Protein AF-A0A9P6APV8-F1 (afdb_monomer_lite)

Radius of gyration: 18.33 Å; chains: 1; bounding box: 39×18×58 Å

pLDDT: mean 93.45, std 8.75, range [45.03, 98.0]

Sequence (168 aa):
MDSIAGNMDVIAGDMDVIAGDIDVIVGDMDSIAGDMDVIVGDTHSVAGDMDSIAGDMDVIVGDMHSVAGDMDILVGDMHSVAGDMDILVGDMHSVAGDMDILVGDMHSVAGDMDILVGDMHSVAGDMDILVGDMHSVAGDMDILVGDMPDIAGDMDILVGAMHSICMS

Foldseek 3Di:
DAEEEEEEAEDAEEGAYYYEEYAEYAYEYAEYEYAYAEYHEEYAEYEYEYAEYHYEYAYYAYEYEEYEYAYEYEEYEYEEYEYAYEEYEYEYEEYEYAYEEYEEEYEEYEYEYEDYDYEYEEYEYEYEDDDYHYEEYCYEYEEDQEEYAYYNYYYNYDNYDYNDDPDD

Secondary structure (DSSP, 8-state):
--EEES-EEEEES-EEEEES-EEEEES-EEEEES-EEEEES-EEEEES-EEEEES-EEEEES-EEEEES-EEEEES-EEEEES-EEEEES-EEEEES-EEEEES-EEEEES-EEEEES-EEEEES-EEEEES-EEEEES-EEEEES-BSEESS-EEEEES-B------

Structure (mmCIF, N/CA/C/O backbone):
data_AF-A0A9P6APV8-F1
#
_entry.id   AF-A0A9P6APV8-F1
#
loop_
_atom_site.group_PDB
_atom_site.id
_atom_site.type_symbol
_atom_site.label_atom_id
_atom_site.label_alt_id
_atom_site.label_comp_id
_atom_site.label_asym_id
_atom_site.label_entity_id
_atom_site.label_seq_id
_atom_site.pdbx_PDB_ins_code
_atom_site.Cartn_x
_atom_site.Cartn_y
_atom_site.Cartn_z
_atom_site.occupancy
_atom_site.B_iso_or_equiv
_atom_site.auth_seq_id
_atom_site.auth_comp_id
_atom_site.auth_asym_id
_atom_site.auth_atom_id
_atom_site.pdbx_PDB_model_num
ATOM 1 N N . MET A 1 1 ? 6.924 9.565 -25.383 1.00 63.59 1 MET A N 1
ATOM 2 C CA . MET A 1 1 ? 6.675 8.135 -25.638 1.00 63.59 1 MET A CA 1
ATOM 3 C C . MET A 1 1 ? 7.986 7.438 -25.819 1.00 63.59 1 MET A C 1
ATOM 5 O O . MET A 1 1 ? 8.293 6.874 -26.868 1.00 63.59 1 MET A O 1
ATOM 9 N N . ASP A 1 2 ? 8.738 7.515 -24.731 1.00 87.00 2 ASP A N 1
ATOM 10 C CA . ASP A 1 2 ? 9.782 6.566 -24.443 1.00 87.00 2 ASP A CA 1
ATOM 11 C C . ASP A 1 2 ? 9.048 5.358 -23.860 1.00 87.00 2 ASP A C 1
ATOM 13 O O . ASP A 1 2 ? 8.359 5.450 -22.847 1.00 87.00 2 ASP A O 1
ATOM 17 N N . SER A 1 3 ? 9.072 4.256 -24.606 1.00 93.12 3 SER A N 1
ATOM 18 C CA . SER A 1 3 ? 8.401 3.015 -24.230 1.00 93.12 3 SER A CA 1
ATOM 19 C C . SER A 1 3 ? 9.349 1.858 -24.454 1.00 93.12 3 SER A C 1
ATOM 21 O O . SER A 1 3 ? 10.025 1.804 -25.489 1.00 93.12 3 SER A O 1
ATOM 23 N N . ILE A 1 4 ? 9.390 0.944 -23.500 1.00 91.50 4 ILE A N 1
ATOM 24 C CA . ILE A 1 4 ? 10.286 -0.202 -23.503 1.00 91.50 4 ILE A CA 1
ATOM 25 C C . ILE A 1 4 ? 9.462 -1.474 -23.302 1.00 91.50 4 ILE A C 1
ATOM 27 O O . ILE A 1 4 ? 8.478 -1.483 -22.568 1.00 91.50 4 ILE A O 1
ATOM 31 N N . ALA A 1 5 ? 9.869 -2.552 -23.976 1.00 91.88 5 ALA A N 1
ATOM 32 C CA . ALA A 1 5 ? 9.264 -3.863 -23.800 1.00 91.88 5 ALA A CA 1
ATOM 33 C C . ALA A 1 5 ? 10.311 -4.985 -23.782 1.00 91.88 5 ALA A C 1
ATOM 35 O O . ALA A 1 5 ? 11.256 -4.965 -24.578 1.00 91.88 5 ALA A O 1
ATOM 36 N N . GLY A 1 6 ? 10.084 -5.991 -22.938 1.00 91.19 6 GLY A N 1
ATOM 37 C CA . GLY A 1 6 ? 10.944 -7.157 -22.733 1.00 91.19 6 GLY A CA 1
ATOM 38 C C . GLY A 1 6 ? 11.621 -7.154 -21.365 1.00 91.19 6 GLY A C 1
ATOM 39 O O . GLY A 1 6 ? 11.450 -6.220 -20.593 1.00 91.19 6 GLY A O 1
ATOM 40 N N . ASN A 1 7 ? 12.397 -8.201 -21.087 1.00 92.88 7 ASN A N 1
ATOM 41 C CA . ASN A 1 7 ? 13.058 -8.364 -19.796 1.00 92.88 7 ASN A CA 1
ATOM 42 C C . ASN A 1 7 ? 14.408 -7.639 -19.797 1.00 92.88 7 ASN A C 1
ATOM 44 O O . ASN A 1 7 ? 15.190 -7.801 -20.745 1.00 92.88 7 ASN A O 1
ATOM 48 N N . MET A 1 8 ? 14.689 -6.861 -18.756 1.00 93.75 8 MET A N 1
ATOM 49 C CA . MET A 1 8 ? 15.934 -6.101 -18.610 1.00 93.75 8 MET A CA 1
ATOM 50 C C . MET A 1 8 ? 16.393 -6.083 -17.162 1.00 93.75 8 MET A C 1
ATOM 52 O O . MET A 1 8 ? 15.582 -6.002 -16.258 1.00 93.75 8 MET A O 1
ATOM 56 N N . ASP A 1 9 ? 17.703 -6.041 -16.955 1.00 95.38 9 ASP A N 1
ATOM 57 C CA . ASP A 1 9 ? 18.239 -5.936 -15.599 1.00 95.38 9 ASP A CA 1
ATOM 58 C C . ASP A 1 9 ? 18.009 -4.526 -15.016 1.00 95.38 9 ASP A C 1
ATOM 60 O O . ASP A 1 9 ? 17.668 -4.371 -13.852 1.00 95.38 9 ASP A O 1
ATOM 64 N N . VAL A 1 10 ? 18.238 -3.463 -15.804 1.00 96.25 10 VAL A N 1
ATOM 65 C CA . VAL A 1 10 ? 18.207 -2.080 -15.291 1.00 96.25 10 VAL A CA 1
ATOM 66 C C . VAL A 1 10 ? 17.639 -1.098 -16.311 1.00 96.25 10 VAL A C 1
ATOM 68 O O . VAL A 1 10 ? 18.115 -1.033 -17.450 1.00 96.25 10 VAL A O 1
ATOM 71 N N . ILE A 1 11 ? 16.710 -0.257 -15.860 1.00 94.12 11 ILE A N 1
ATOM 72 C CA . ILE A 1 11 ? 16.249 0.954 -16.546 1.00 94.12 11 ILE A CA 1
ATOM 73 C C . ILE A 1 11 ? 16.588 2.168 -15.676 1.00 94.12 11 ILE A C 1
ATOM 75 O O . ILE A 1 11 ? 16.394 2.154 -14.464 1.00 94.12 11 ILE A O 1
ATOM 79 N N . ALA A 1 12 ? 17.133 3.216 -16.297 1.00 94.75 12 ALA A N 1
ATOM 80 C CA . ALA A 1 12 ? 17.467 4.462 -15.616 1.00 94.75 12 ALA A CA 1
ATOM 81 C C . ALA A 1 12 ? 17.029 5.674 -16.447 1.00 94.75 12 ALA A C 1
ATOM 83 O O . ALA A 1 12 ? 17.422 5.795 -17.613 1.00 94.75 12 ALA A O 1
ATOM 84 N N . GLY A 1 13 ? 16.301 6.584 -15.807 1.00 94.00 13 GLY A N 1
ATOM 85 C CA . GLY A 1 13 ? 15.672 7.759 -16.400 1.00 94.00 13 GLY A CA 1
ATOM 86 C C . GLY A 1 13 ? 14.160 7.600 -16.551 1.00 94.00 13 GLY A C 1
ATOM 87 O O . GLY A 1 13 ? 13.637 6.492 -16.471 1.00 94.00 13 GLY A O 1
ATOM 88 N N . ASP A 1 14 ? 13.499 8.728 -16.787 1.00 94.56 14 ASP A N 1
ATOM 89 C CA . ASP A 1 14 ? 12.040 8.808 -16.843 1.00 94.56 14 ASP A CA 1
ATOM 90 C C . ASP A 1 14 ? 11.500 8.129 -18.109 1.00 94.56 14 ASP A C 1
ATOM 92 O O . ASP A 1 14 ? 12.049 8.311 -19.206 1.00 94.56 14 ASP A O 1
ATOM 96 N N . MET A 1 15 ? 10.421 7.358 -17.976 1.00 94.25 15 MET A N 1
ATOM 97 C CA . MET A 1 15 ? 9.791 6.653 -19.094 1.00 94.25 15 MET A CA 1
ATOM 98 C C . MET A 1 15 ? 8.266 6.709 -18.992 1.00 94.25 15 MET A C 1
ATOM 100 O O . MET A 1 15 ? 7.692 6.611 -17.917 1.00 94.25 15 MET A O 1
ATOM 104 N N . ASP A 1 16 ? 7.580 6.760 -20.135 1.00 95.81 16 ASP A N 1
ATOM 105 C 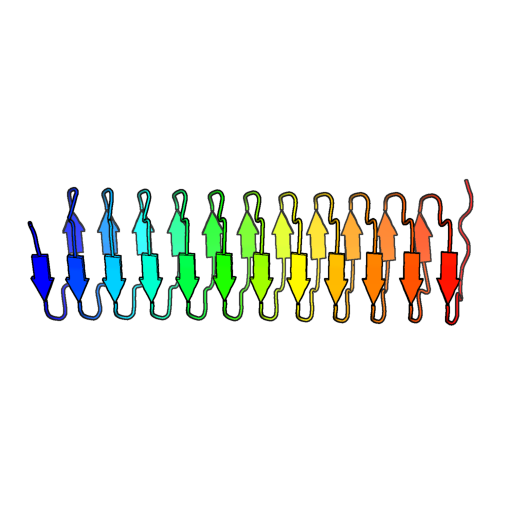CA . ASP A 1 16 ? 6.114 6.725 -20.121 1.00 95.81 16 ASP A CA 1
ATOM 106 C C . ASP A 1 16 ? 5.637 5.287 -19.819 1.00 95.81 16 ASP A C 1
ATOM 108 O O . ASP A 1 16 ? 4.805 5.055 -18.950 1.00 95.81 16 ASP A O 1
ATOM 112 N N . VAL A 1 17 ? 6.148 4.281 -20.547 1.00 96.31 17 VAL A N 1
ATOM 113 C CA . VAL A 1 17 ? 5.627 2.901 -20.464 1.00 96.31 17 VAL A CA 1
ATOM 114 C C . VAL A 1 17 ? 6.737 1.853 -20.444 1.00 96.31 17 VAL A C 1
ATOM 116 O O . VAL A 1 17 ? 7.571 1.806 -21.353 1.00 96.31 17 VAL A O 1
ATOM 119 N N . ILE A 1 18 ? 6.678 0.936 -19.481 1.00 95.38 18 ILE A N 1
ATOM 120 C CA . ILE A 1 18 ? 7.505 -0.276 -19.415 1.00 95.38 18 ILE A CA 1
ATOM 121 C C . ILE A 1 18 ? 6.603 -1.513 -19.413 1.00 95.38 18 ILE A C 1
ATOM 123 O O . ILE A 1 18 ? 5.607 -1.570 -18.698 1.00 95.38 18 ILE A O 1
ATOM 127 N N . ALA A 1 19 ? 6.955 -2.516 -20.220 1.00 96.25 19 ALA A N 1
ATOM 128 C CA . ALA A 1 19 ? 6.263 -3.802 -20.242 1.00 96.25 19 ALA A CA 1
ATOM 129 C C . ALA A 1 19 ? 7.244 -4.988 -20.258 1.00 96.25 19 ALA A C 1
ATOM 131 O O . ALA A 1 19 ? 7.956 -5.189 -21.243 1.00 96.25 19 ALA A O 1
ATOM 132 N N . GLY A 1 20 ? 7.232 -5.823 -19.227 1.00 95.44 20 GLY A N 1
ATOM 133 C CA . GLY A 1 20 ? 8.127 -6.968 -19.051 1.00 95.44 20 GLY A CA 1
ATOM 134 C C . GLY A 1 20 ? 8.799 -6.957 -17.683 1.00 95.44 20 GLY A C 1
ATOM 135 O O . GLY A 1 20 ? 8.650 -5.994 -16.939 1.00 95.44 20 GLY A O 1
ATOM 136 N N . ASP A 1 21 ? 9.529 -8.028 -17.381 1.00 95.94 21 ASP A N 1
ATOM 137 C CA . ASP A 1 21 ? 10.122 -8.220 -16.053 1.00 95.94 21 ASP A CA 1
ATOM 138 C C . ASP A 1 21 ? 11.439 -7.438 -15.940 1.00 95.94 21 ASP A C 1
ATOM 140 O O . ASP A 1 21 ? 12.327 -7.608 -16.790 1.00 95.94 21 ASP A O 1
ATOM 144 N N . ILE A 1 22 ? 11.567 -6.581 -14.923 1.00 96.56 22 ILE A N 1
ATOM 145 C CA . ILE A 1 22 ? 12.710 -5.672 -14.752 1.00 96.56 22 ILE A CA 1
ATOM 146 C C . ILE A 1 22 ? 13.284 -5.761 -13.343 1.00 96.56 22 ILE A C 1
ATOM 148 O O . ILE A 1 22 ? 12.601 -5.390 -12.401 1.00 96.56 22 ILE A O 1
ATOM 152 N N . ASP A 1 23 ? 14.560 -6.118 -13.177 1.00 96.94 23 ASP A N 1
ATOM 153 C CA . ASP A 1 23 ? 15.121 -6.198 -11.819 1.00 96.94 23 ASP A CA 1
ATOM 154 C C . ASP A 1 23 ? 15.131 -4.808 -11.143 1.00 96.94 23 ASP A C 1
ATOM 156 O O . ASP A 1 23 ? 14.702 -4.664 -10.003 1.00 96.94 23 ASP A O 1
ATOM 160 N N . VAL A 1 24 ? 15.603 -3.754 -11.828 1.00 97.69 24 VAL A N 1
ATOM 161 C CA . VAL A 1 24 ? 15.721 -2.406 -11.235 1.00 97.69 24 VAL A CA 1
ATOM 162 C C . VAL A 1 24 ? 15.247 -1.292 -12.170 1.00 97.69 24 VAL A C 1
ATOM 164 O O . VAL A 1 24 ? 15.754 -1.135 -13.283 1.00 97.69 24 VAL A O 1
ATOM 167 N N . ILE A 1 25 ? 14.365 -0.429 -11.667 1.00 96.62 25 ILE A N 1
ATOM 168 C CA . ILE A 1 25 ? 13.937 0.816 -12.317 1.00 96.62 25 ILE A CA 1
ATOM 169 C C . ILE A 1 25 ? 14.325 2.004 -11.435 1.00 96.62 25 ILE A C 1
ATOM 171 O O . ILE A 1 25 ? 14.083 2.002 -10.229 1.00 96.62 25 ILE A O 1
ATOM 175 N N . VAL A 1 26 ? 14.947 3.022 -12.037 1.00 97.31 26 VAL A N 1
ATOM 176 C CA . VAL A 1 26 ? 15.268 4.291 -11.369 1.00 97.31 26 VAL A CA 1
ATOM 177 C C . VAL A 1 26 ? 14.833 5.471 -12.235 1.00 97.31 26 VAL A C 1
ATOM 179 O O . VAL A 1 26 ? 15.431 5.695 -13.289 1.00 97.31 26 VAL A O 1
ATOM 182 N N . GLY A 1 27 ? 13.873 6.261 -11.768 1.00 96.12 27 GLY A N 1
ATOM 183 C CA . GLY A 1 27 ? 13.289 7.399 -12.487 1.00 96.12 27 GLY A CA 1
ATOM 184 C C . GLY A 1 27 ? 11.764 7.382 -12.431 1.00 96.12 27 GLY A C 1
ATOM 185 O O . GLY A 1 27 ? 11.182 6.421 -11.930 1.00 96.12 27 GLY A O 1
ATOM 186 N N . ASP A 1 28 ? 11.144 8.434 -12.960 1.00 96.00 28 ASP A N 1
ATOM 187 C CA . ASP A 1 28 ? 9.690 8.595 -12.889 1.00 96.00 28 ASP A CA 1
ATOM 188 C C . ASP A 1 28 ? 8.989 7.866 -14.044 1.00 96.00 28 ASP A C 1
ATOM 190 O O . ASP A 1 28 ? 9.484 7.822 -15.179 1.00 96.00 28 ASP A O 1
ATOM 194 N N . MET A 1 29 ? 7.825 7.288 -13.754 1.00 96.19 29 MET A N 1
ATOM 195 C CA . MET A 1 29 ? 7.127 6.355 -14.636 1.00 96.19 29 MET A CA 1
ATOM 196 C C . MET A 1 29 ? 5.629 6.672 -14.741 1.00 96.19 29 MET A C 1
ATOM 198 O O . MET A 1 29 ? 4.963 6.880 -13.732 1.00 96.19 29 MET A O 1
ATOM 202 N N . ASP A 1 30 ? 5.027 6.617 -15.935 1.00 96.69 30 ASP A N 1
ATOM 203 C CA . ASP A 1 30 ? 3.551 6.673 -16.011 1.00 96.69 30 ASP A CA 1
ATOM 204 C C . ASP A 1 30 ? 2.929 5.276 -15.818 1.00 96.69 30 ASP A C 1
ATOM 206 O O . ASP A 1 30 ? 1.914 5.109 -15.134 1.00 96.69 30 ASP A O 1
ATOM 210 N N . SER A 1 31 ? 3.489 4.242 -16.454 1.00 96.81 31 SER A N 1
ATOM 211 C CA . SER A 1 31 ? 2.917 2.895 -16.400 1.00 96.81 31 SER A CA 1
ATOM 212 C C . SER A 1 31 ? 3.952 1.783 -16.511 1.00 96.81 31 SER A C 1
ATOM 214 O O . SER A 1 31 ? 4.755 1.755 -17.449 1.00 96.81 31 SER A O 1
ATOM 216 N N . ILE A 1 32 ? 3.880 0.818 -15.595 1.00 96.62 32 ILE A N 1
ATOM 217 C CA . ILE A 1 32 ? 4.696 -0.395 -15.613 1.00 96.62 32 ILE A CA 1
ATOM 218 C C . ILE A 1 32 ? 3.798 -1.631 -15.556 1.00 96.62 32 ILE A C 1
ATOM 220 O O . ILE A 1 32 ? 2.855 -1.698 -14.769 1.00 96.62 32 ILE A O 1
ATOM 224 N N . ALA A 1 33 ? 4.092 -2.622 -16.396 1.00 97.31 33 ALA A N 1
ATOM 225 C CA . ALA A 1 33 ? 3.425 -3.919 -16.378 1.00 97.31 33 ALA A CA 1
ATOM 226 C C . ALA A 1 33 ? 4.443 -5.065 -16.476 1.00 97.31 33 ALA A C 1
ATOM 228 O O . ALA A 1 33 ? 5.088 -5.222 -17.514 1.00 97.31 33 ALA A O 1
ATOM 229 N N . GLY A 1 34 ? 4.540 -5.891 -15.440 1.00 96.44 34 GLY A N 1
ATOM 230 C CA . GLY A 1 34 ? 5.531 -6.960 -15.293 1.00 96.44 34 GLY A CA 1
ATOM 231 C C . GLY A 1 34 ? 6.102 -6.988 -13.878 1.00 96.44 34 GLY A C 1
ATOM 232 O O . GLY A 1 34 ? 5.861 -6.062 -13.107 1.00 96.44 34 GLY A O 1
ATOM 233 N N . ASP A 1 35 ? 6.843 -8.042 -13.552 1.00 96.88 35 ASP A N 1
ATOM 234 C CA . ASP A 1 35 ? 7.411 -8.214 -12.210 1.00 96.88 35 ASP A CA 1
ATOM 235 C C . ASP A 1 35 ? 8.708 -7.406 -12.063 1.00 96.88 35 ASP A C 1
ATOM 237 O O . ASP A 1 35 ? 9.480 -7.276 -13.022 1.00 96.88 35 ASP A O 1
ATOM 241 N N . MET A 1 36 ? 8.957 -6.859 -10.872 1.00 97.19 36 MET A N 1
ATOM 242 C CA . MET A 1 36 ? 10.146 -6.054 -10.587 1.00 97.19 36 MET A CA 1
ATOM 243 C C . MET A 1 36 ? 10.772 -6.387 -9.241 1.00 97.19 36 MET A C 1
ATOM 245 O O . MET A 1 36 ? 10.065 -6.596 -8.268 1.00 97.19 36 MET A O 1
ATOM 249 N N . ASP A 1 37 ? 12.097 -6.331 -9.117 1.00 97.50 37 ASP A N 1
ATOM 250 C CA . ASP A 1 37 ? 12.693 -6.435 -7.778 1.00 97.50 37 ASP A CA 1
ATOM 251 C C . ASP A 1 37 ? 12.667 -5.060 -7.083 1.00 97.50 37 ASP A C 1
ATOM 253 O O . ASP A 1 37 ? 12.305 -4.944 -5.914 1.00 97.50 37 ASP A O 1
ATOM 257 N N . VAL A 1 38 ? 13.056 -3.987 -7.784 1.00 97.88 38 VAL A N 1
ATOM 258 C CA . VAL A 1 38 ? 13.218 -2.652 -7.187 1.00 97.88 38 VAL A CA 1
ATOM 259 C C . VAL A 1 38 ? 12.710 -1.535 -8.097 1.00 97.88 38 VAL A C 1
ATOM 261 O O . VAL A 1 38 ? 13.183 -1.379 -9.224 1.00 97.88 38 VAL A O 1
ATOM 264 N N . ILE A 1 39 ? 11.857 -0.666 -7.552 1.00 97.50 39 ILE A N 1
ATOM 265 C CA . ILE A 1 39 ? 11.463 0.613 -8.159 1.00 97.50 39 ILE A CA 1
ATOM 266 C C . ILE A 1 39 ? 11.937 1.761 -7.267 1.00 97.50 39 ILE A C 1
ATOM 268 O O . ILE A 1 39 ? 11.696 1.762 -6.059 1.00 97.50 39 ILE A O 1
ATOM 272 N N . VAL A 1 40 ? 12.613 2.745 -7.862 1.00 97.94 40 VAL A N 1
ATOM 273 C CA . VAL A 1 40 ? 12.979 4.004 -7.202 1.00 97.94 40 VAL A CA 1
ATOM 274 C C . VAL A 1 40 ? 12.545 5.188 -8.060 1.00 97.94 40 VAL A C 1
ATOM 276 O O . VAL A 1 40 ? 13.132 5.419 -9.117 1.00 97.94 40 VAL A O 1
ATOM 279 N N . GLY A 1 41 ? 11.590 5.971 -7.572 1.00 97.00 41 GLY A N 1
ATOM 280 C CA . GLY A 1 41 ? 10.971 7.080 -8.302 1.00 97.00 41 GLY A CA 1
ATOM 281 C C . GLY A 1 41 ? 9.451 7.005 -8.246 1.00 97.00 41 GLY A C 1
ATOM 282 O O . GLY A 1 41 ? 8.898 6.000 -7.796 1.00 97.00 41 GLY A O 1
ATOM 283 N N . ASP A 1 42 ? 8.797 8.068 -8.702 1.00 97.38 42 ASP A N 1
ATOM 284 C CA . ASP A 1 42 ? 7.343 8.174 -8.609 1.00 97.38 42 ASP A CA 1
ATOM 285 C C . ASP A 1 42 ? 6.695 7.458 -9.800 1.00 97.38 42 ASP A C 1
ATOM 287 O O . ASP A 1 42 ? 7.157 7.588 -10.941 1.00 97.38 42 ASP A O 1
ATOM 291 N N . THR A 1 43 ? 5.626 6.691 -9.558 1.00 96.56 43 THR A N 1
ATOM 292 C CA . THR A 1 43 ? 4.921 5.981 -10.637 1.00 96.56 43 THR A CA 1
ATOM 293 C C . THR A 1 43 ? 3.412 6.122 -10.563 1.00 96.56 43 THR A C 1
ATOM 295 O O . THR A 1 43 ? 2.787 5.786 -9.567 1.00 96.56 43 THR A O 1
ATOM 298 N N . HIS A 1 44 ? 2.780 6.500 -11.671 1.00 97.44 44 HIS A N 1
ATOM 299 C CA . HIS A 1 44 ? 1.322 6.629 -11.694 1.00 97.44 44 HIS A CA 1
ATOM 300 C C . HIS A 1 44 ? 0.595 5.269 -11.656 1.00 97.44 44 HIS A C 1
ATOM 302 O O . HIS A 1 44 ? -0.446 5.130 -11.020 1.00 97.44 44 HIS A O 1
ATOM 308 N N . SER A 1 45 ? 1.100 4.243 -12.349 1.00 97.31 45 SER A N 1
ATOM 309 C CA . SER A 1 45 ? 0.456 2.922 -12.348 1.00 97.31 45 SER A CA 1
ATOM 310 C C . SER A 1 45 ? 1.432 1.758 -12.470 1.00 97.31 45 SER A C 1
ATOM 312 O O . SER A 1 45 ? 2.269 1.738 -13.375 1.00 97.31 45 SER A O 1
ATOM 314 N N . VAL A 1 46 ? 1.277 0.744 -11.619 1.00 96.94 46 VAL A N 1
ATOM 315 C CA . VAL A 1 46 ? 2.073 -0.488 -11.673 1.00 96.94 46 VAL A CA 1
ATOM 316 C C . VAL A 1 46 ? 1.198 -1.727 -11.557 1.00 96.94 46 VAL A C 1
ATOM 318 O O . VAL A 1 46 ? 0.282 -1.788 -10.740 1.00 96.94 46 VAL A O 1
ATOM 321 N N . ALA A 1 47 ? 1.484 -2.726 -12.390 1.00 97.81 47 ALA A N 1
ATOM 322 C CA . ALA A 1 47 ? 0.856 -4.037 -12.332 1.00 97.81 47 ALA A CA 1
ATOM 323 C C . ALA A 1 47 ? 1.902 -5.157 -12.430 1.00 97.81 47 ALA A C 1
ATOM 325 O O . ALA A 1 47 ? 2.537 -5.307 -13.475 1.00 97.81 47 ALA A O 1
ATOM 326 N N . GLY A 1 48 ? 2.023 -5.967 -11.382 1.00 96.88 48 GLY A N 1
ATOM 327 C CA . GLY A 1 48 ? 3.015 -7.039 -11.251 1.00 96.88 48 GLY A CA 1
ATOM 328 C C . GLY A 1 48 ? 3.543 -7.135 -9.823 1.00 96.88 48 GLY A C 1
ATOM 329 O O . GLY A 1 48 ? 3.262 -6.256 -9.009 1.00 96.88 48 GLY A O 1
ATOM 330 N N . ASP A 1 49 ? 4.285 -8.197 -9.526 1.00 97.12 49 ASP A N 1
ATOM 331 C CA . ASP A 1 49 ? 4.826 -8.414 -8.182 1.00 97.12 49 ASP A CA 1
ATOM 332 C C . ASP A 1 49 ? 6.124 -7.619 -7.981 1.00 97.12 49 ASP A C 1
ATOM 334 O O . ASP A 1 49 ? 6.911 -7.451 -8.920 1.00 97.12 49 ASP A O 1
ATOM 338 N N . MET A 1 50 ? 6.342 -7.119 -6.760 1.00 97.56 50 MET A N 1
ATOM 339 C CA . MET A 1 50 ? 7.480 -6.263 -6.417 1.00 97.56 50 MET A CA 1
ATOM 340 C C . MET A 1 50 ? 8.170 -6.639 -5.105 1.00 97.56 50 MET A C 1
ATOM 342 O O . MET A 1 50 ? 7.527 -6.813 -4.075 1.00 97.56 50 MET A O 1
ATOM 346 N N . ASP A 1 51 ? 9.501 -6.651 -5.071 1.00 97.19 51 ASP A N 1
ATOM 347 C CA . ASP A 1 51 ? 10.210 -6.810 -3.792 1.00 97.19 51 ASP A CA 1
ATOM 348 C C . ASP A 1 51 ? 10.292 -5.476 -3.021 1.00 97.19 51 ASP A C 1
ATOM 350 O O . ASP A 1 51 ? 9.990 -5.420 -1.827 1.00 97.19 51 ASP A O 1
ATOM 354 N N . SER A 1 52 ? 10.691 -4.377 -3.665 1.00 97.38 52 SER A N 1
ATOM 355 C CA . SER A 1 52 ? 10.892 -3.088 -2.992 1.00 97.38 52 SER A CA 1
ATOM 356 C C . SER A 1 52 ? 10.485 -1.892 -3.845 1.00 97.38 52 SER A C 1
ATOM 358 O O . SER A 1 52 ? 10.931 -1.742 -4.979 1.00 97.38 52 SER A O 1
ATOM 360 N N . ILE A 1 53 ? 9.752 -0.958 -3.243 1.00 97.25 53 ILE A N 1
ATOM 361 C CA . ILE A 1 53 ? 9.366 0.317 -3.860 1.00 97.25 53 ILE A CA 1
ATOM 362 C C . ILE A 1 53 ? 9.823 1.471 -2.967 1.00 97.25 53 ILE A C 1
ATOM 364 O O . ILE A 1 53 ? 9.678 1.411 -1.744 1.00 97.25 53 ILE A O 1
ATOM 368 N N . ALA A 1 54 ? 10.401 2.504 -3.577 1.00 97.75 54 ALA A N 1
ATOM 369 C CA . ALA A 1 54 ? 10.754 3.758 -2.924 1.00 97.75 54 ALA A CA 1
ATOM 370 C C . ALA A 1 54 ? 10.361 4.955 -3.806 1.00 97.75 54 ALA A C 1
ATOM 372 O O . ALA A 1 54 ? 11.066 5.263 -4.770 1.00 97.75 54 ALA A O 1
ATOM 373 N N . GLY A 1 55 ? 9.275 5.636 -3.452 1.00 96.75 55 GLY A N 1
ATOM 374 C CA . GLY A 1 55 ? 8.664 6.716 -4.232 1.00 96.75 55 GLY A CA 1
ATOM 375 C C . GLY A 1 55 ? 7.145 6.715 -4.077 1.00 96.75 55 GLY A C 1
ATOM 376 O O . GLY A 1 55 ? 6.590 5.750 -3.546 1.00 96.75 55 GLY A O 1
ATOM 377 N N . ASP A 1 56 ? 6.502 7.787 -4.530 1.00 97.06 56 ASP A N 1
ATOM 378 C CA . ASP A 1 56 ? 5.051 7.948 -4.414 1.00 97.06 56 ASP A CA 1
ATOM 379 C C . ASP A 1 56 ? 4.339 7.277 -5.598 1.00 97.06 56 ASP A C 1
ATOM 381 O O . ASP A 1 56 ? 4.837 7.285 -6.733 1.00 97.06 56 ASP A O 1
ATOM 385 N N . MET A 1 57 ? 3.183 6.655 -5.342 1.00 96.56 57 MET A N 1
ATOM 386 C CA . MET A 1 57 ? 2.508 5.818 -6.338 1.00 96.56 57 MET A CA 1
ATOM 387 C C . MET A 1 57 ? 0.988 5.976 -6.316 1.00 96.56 57 MET A C 1
ATOM 389 O O . MET A 1 57 ? 0.353 5.688 -5.312 1.00 96.56 57 MET A O 1
ATOM 393 N N . ASP A 1 58 ? 0.357 6.304 -7.443 1.00 97.56 58 ASP A N 1
ATOM 394 C CA . ASP A 1 58 ? -1.107 6.468 -7.432 1.00 97.56 58 ASP A CA 1
ATOM 395 C C . ASP A 1 58 ? -1.817 5.099 -7.380 1.00 97.56 58 ASP A C 1
ATOM 397 O O . ASP A 1 58 ? -2.704 4.874 -6.562 1.00 97.56 58 ASP A O 1
ATOM 401 N N . VAL A 1 59 ? -1.458 4.150 -8.256 1.00 98.00 59 VAL A N 1
ATOM 402 C CA . VAL A 1 59 ? -2.129 2.836 -8.313 1.00 98.00 59 VAL A CA 1
ATOM 403 C C . VAL A 1 59 ? -1.140 1.692 -8.468 1.00 98.00 59 VAL A C 1
ATOM 405 O O . VAL A 1 59 ? -0.401 1.625 -9.451 1.00 98.00 59 VAL A O 1
ATOM 408 N N . ILE A 1 60 ? -1.220 0.709 -7.576 1.00 97.00 60 ILE A N 1
ATOM 409 C CA . ILE A 1 60 ? -0.416 -0.511 -7.650 1.00 97.00 60 ILE A CA 1
ATOM 410 C C . ILE A 1 60 ? -1.306 -1.749 -7.516 1.00 97.00 60 ILE A C 1
ATOM 412 O O . ILE A 1 60 ? -2.192 -1.820 -6.661 1.00 97.00 60 ILE A O 1
ATOM 416 N N . VAL A 1 61 ? -1.056 -2.742 -8.370 1.00 97.88 61 VAL A N 1
ATOM 417 C CA . VAL A 1 61 ? -1.730 -4.043 -8.342 1.00 97.88 61 VAL A CA 1
ATOM 418 C C . VAL A 1 61 ? -0.704 -5.174 -8.418 1.00 97.88 61 VAL A C 1
ATOM 420 O O . VAL A 1 61 ? -0.084 -5.368 -9.463 1.00 97.88 61 VAL A O 1
ATOM 423 N N . GLY A 1 62 ? -0.586 -5.958 -7.352 1.00 96.75 62 GLY A N 1
ATOM 424 C CA . GLY A 1 62 ? 0.354 -7.074 -7.231 1.00 96.75 62 GLY A CA 1
ATOM 425 C C . GLY A 1 62 ? 0.858 -7.229 -5.800 1.00 96.75 62 GLY A C 1
ATOM 426 O O . GLY A 1 62 ? 0.601 -6.369 -4.956 1.00 96.75 62 GLY A O 1
ATOM 427 N N . ASP A 1 63 ? 1.559 -8.325 -5.527 1.00 96.12 63 ASP A N 1
ATOM 428 C CA . ASP A 1 63 ? 2.096 -8.578 -4.191 1.00 96.12 63 ASP A CA 1
ATOM 429 C C . ASP A 1 63 ? 3.406 -7.810 -3.989 1.00 96.12 63 ASP A C 1
ATOM 431 O O . ASP A 1 63 ? 4.217 -7.672 -4.910 1.00 96.12 63 ASP A O 1
ATOM 435 N N . MET A 1 64 ? 3.629 -7.315 -2.770 1.00 96.44 64 MET A N 1
ATOM 436 C CA . MET A 1 64 ? 4.808 -6.515 -2.436 1.00 96.44 64 MET A CA 1
ATOM 437 C C . MET A 1 64 ? 5.492 -6.969 -1.154 1.00 96.44 64 MET A C 1
ATOM 439 O O . MET A 1 64 ? 4.847 -7.289 -0.156 1.00 96.44 64 MET A O 1
ATOM 443 N N . HIS A 1 65 ? 6.824 -6.915 -1.110 1.00 96.50 65 HIS A N 1
ATOM 444 C CA . HIS A 1 65 ? 7.520 -7.110 0.161 1.00 96.50 65 HIS A CA 1
ATOM 445 C C . HIS A 1 65 ? 7.642 -5.804 0.959 1.00 96.50 65 HIS A C 1
ATOM 447 O O . HIS A 1 65 ? 7.177 -5.743 2.097 1.00 96.50 65 HIS A O 1
ATOM 453 N N . SER A 1 66 ? 8.226 -4.750 0.388 1.00 96.88 66 SER A N 1
ATOM 454 C CA . SER A 1 66 ? 8.436 -3.476 1.086 1.00 96.88 66 SER A CA 1
ATOM 455 C C . SER A 1 66 ? 8.066 -2.273 0.228 1.00 96.88 66 SER A C 1
ATOM 457 O O . SER A 1 66 ? 8.558 -2.140 -0.888 1.00 96.88 66 SER A O 1
ATOM 459 N N . VAL A 1 67 ? 7.312 -1.330 0.791 1.00 96.56 67 VAL A N 1
ATOM 460 C CA . VAL A 1 67 ? 6.991 -0.054 0.138 1.00 96.56 67 VAL A CA 1
ATOM 461 C C . VAL A 1 67 ? 7.329 1.117 1.054 1.00 96.56 67 VAL A C 1
ATOM 463 O O . VAL A 1 67 ? 7.068 1.068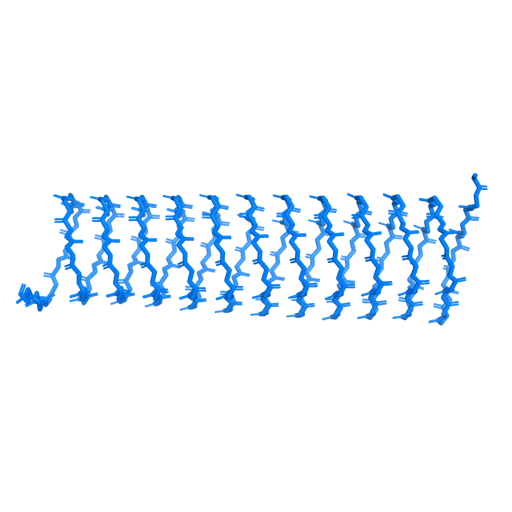 2.256 1.00 96.56 67 VAL A O 1
ATOM 466 N N . ALA A 1 68 ? 7.944 2.152 0.489 1.00 97.38 68 ALA A N 1
ATOM 467 C CA . ALA A 1 68 ? 8.212 3.413 1.161 1.00 97.38 68 ALA A CA 1
ATOM 468 C C . ALA A 1 68 ? 7.821 4.593 0.258 1.00 97.38 68 ALA A C 1
ATOM 470 O O . ALA A 1 68 ? 8.427 4.768 -0.798 1.00 97.38 68 ALA A O 1
ATOM 471 N N . GLY A 1 69 ? 6.867 5.403 0.703 1.00 96.12 69 GLY A N 1
ATOM 472 C CA . GLY A 1 69 ? 6.236 6.467 -0.083 1.00 96.12 69 GLY A CA 1
ATOM 473 C C . GLY A 1 69 ? 4.719 6.438 0.077 1.00 96.12 69 GLY A C 1
ATOM 474 O O . GLY A 1 69 ? 4.177 5.459 0.600 1.00 96.12 69 GLY A O 1
ATOM 475 N N . ASP A 1 70 ? 4.066 7.512 -0.349 1.00 96.19 70 ASP A N 1
ATOM 476 C CA . ASP A 1 70 ? 2.615 7.663 -0.219 1.00 96.19 70 ASP A CA 1
ATOM 477 C C . ASP A 1 70 ? 1.898 6.986 -1.397 1.00 96.19 70 ASP A C 1
ATOM 479 O O . ASP A 1 70 ? 2.427 6.942 -2.517 1.00 96.19 70 ASP A O 1
ATOM 483 N N . MET A 1 71 ? 0.707 6.423 -1.153 1.00 97.06 71 MET A N 1
ATOM 484 C CA . MET A 1 71 ? -0.049 5.710 -2.188 1.00 97.06 71 MET A CA 1
ATOM 485 C C . MET A 1 71 ? -1.554 5.960 -2.161 1.00 97.06 71 MET A C 1
ATOM 487 O O . MET A 1 71 ? -2.191 5.800 -1.128 1.00 97.06 71 MET A O 1
ATOM 491 N N . ASP A 1 72 ? -2.180 6.205 -3.314 1.00 97.56 72 ASP A N 1
ATOM 492 C CA . ASP A 1 72 ? -3.644 6.349 -3.333 1.00 97.56 72 ASP A CA 1
ATOM 493 C C . ASP A 1 72 ? -4.332 4.969 -3.265 1.00 97.56 72 ASP A C 1
ATOM 495 O O . ASP A 1 72 ? -5.235 4.735 -2.463 1.00 97.56 72 ASP A O 1
ATOM 499 N N . ILE A 1 73 ? -3.951 4.023 -4.133 1.00 97.75 73 ILE A N 1
ATOM 500 C CA . ILE A 1 73 ? -4.635 2.725 -4.251 1.00 97.75 73 ILE A CA 1
ATOM 501 C C . ILE A 1 73 ? -3.643 1.575 -4.342 1.00 97.75 73 ILE A C 1
ATOM 503 O O . ILE A 1 73 ? -2.848 1.474 -5.279 1.00 97.75 73 ILE A O 1
ATOM 507 N N . LEU A 1 74 ? -3.815 0.616 -3.439 1.00 96.31 74 LEU A N 1
ATOM 508 C CA . LEU A 1 74 ? -2.956 -0.544 -3.308 1.00 96.31 74 LEU A CA 1
ATOM 509 C C . LEU A 1 74 ? -3.772 -1.834 -3.257 1.00 96.31 74 LEU A C 1
ATOM 511 O O . LEU A 1 74 ? -4.645 -2.004 -2.406 1.00 96.31 74 LEU A O 1
ATOM 515 N N . VAL A 1 75 ? -3.510 -2.750 -4.189 1.00 97.69 75 VAL A N 1
ATOM 516 C CA . VAL A 1 75 ? -4.225 -4.031 -4.279 1.00 97.69 75 VAL A CA 1
ATOM 517 C C . VAL A 1 75 ? -3.238 -5.190 -4.353 1.00 97.69 75 VAL A C 1
ATOM 519 O O . VAL A 1 75 ? -2.543 -5.334 -5.355 1.00 97.69 75 VAL A O 1
ATOM 522 N N . GLY A 1 76 ? -3.245 -6.052 -3.340 1.00 96.19 76 GLY A N 1
ATOM 523 C CA . GLY A 1 76 ? -2.340 -7.197 -3.208 1.00 96.19 76 GLY A CA 1
ATOM 524 C C . GLY A 1 76 ? -1.867 -7.383 -1.770 1.00 96.19 76 GLY A C 1
ATOM 525 O O . GLY A 1 76 ? -2.181 -6.566 -0.901 1.00 96.19 76 GLY A O 1
ATOM 526 N N . ASP A 1 77 ? -1.124 -8.457 -1.518 1.00 94.69 77 ASP A N 1
ATOM 527 C CA . ASP A 1 77 ? -0.618 -8.758 -0.179 1.00 94.69 77 ASP A CA 1
ATOM 528 C C . ASP A 1 77 ? 0.737 -8.086 0.069 1.00 94.69 77 ASP A C 1
ATOM 530 O O . ASP A 1 77 ? 1.574 -7.957 -0.830 1.00 94.69 77 ASP A O 1
ATOM 534 N N . MET A 1 78 ? 0.976 -7.681 1.320 1.00 94.62 78 MET A N 1
ATOM 535 C CA . MET A 1 78 ? 2.162 -6.915 1.699 1.00 94.62 78 MET A CA 1
ATOM 536 C C . MET A 1 78 ? 2.826 -7.357 2.991 1.00 94.62 78 MET A C 1
ATOM 538 O O . MET A 1 78 ? 2.186 -7.747 3.970 1.00 94.62 78 MET A O 1
ATOM 542 N N . HIS A 1 79 ? 4.150 -7.198 3.044 1.00 96.31 79 HIS A N 1
ATOM 543 C CA . HIS A 1 79 ? 4.867 -7.340 4.305 1.00 96.31 79 HIS A CA 1
ATOM 544 C C . HIS A 1 79 ? 4.985 -6.011 5.058 1.00 96.31 79 HIS A C 1
ATOM 546 O O . HIS A 1 79 ? 4.511 -5.920 6.188 1.00 96.31 79 HIS A O 1
ATOM 552 N N . SER A 1 80 ? 5.577 -4.976 4.464 1.00 96.12 80 SER A N 1
ATOM 553 C CA . SER A 1 80 ? 5.777 -3.702 5.163 1.00 96.12 80 SER A CA 1
ATOM 554 C C . SER A 1 80 ? 5.540 -2.480 4.290 1.00 96.12 80 SER A C 1
ATOM 556 O O . SER A 1 80 ? 6.121 -2.388 3.210 1.00 96.12 80 SER A O 1
ATOM 558 N N . VAL A 1 81 ? 4.791 -1.510 4.811 1.00 96.06 81 VAL A N 1
ATOM 559 C CA . VAL A 1 81 ? 4.578 -0.200 4.184 1.00 96.06 81 VAL A CA 1
ATOM 560 C C . VAL A 1 81 ? 4.966 0.921 5.147 1.00 96.06 81 VAL A C 1
ATOM 562 O O . VAL A 1 81 ? 4.675 0.854 6.344 1.00 96.06 81 VAL A O 1
ATOM 565 N N . ALA A 1 82 ? 5.642 1.942 4.627 1.00 97.25 82 ALA A N 1
ATOM 566 C 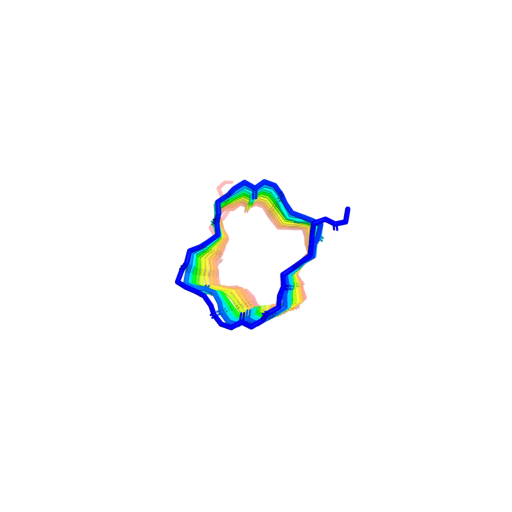CA . ALA A 1 82 ? 5.929 3.186 5.326 1.00 97.25 82 ALA A CA 1
ATOM 567 C C . ALA A 1 82 ? 5.538 4.389 4.454 1.00 97.25 82 ALA A C 1
ATOM 569 O O . ALA A 1 82 ? 6.193 4.644 3.445 1.00 97.25 82 ALA A O 1
ATOM 570 N N . GLY A 1 83 ? 4.515 5.126 4.867 1.00 95.88 83 GLY A N 1
ATOM 571 C CA . GLY A 1 83 ? 3.860 6.166 4.071 1.00 95.88 83 GLY A CA 1
ATOM 572 C C . GLY A 1 83 ? 2.347 6.102 4.246 1.00 95.88 83 GLY A C 1
ATOM 573 O O . GLY A 1 83 ? 1.833 5.115 4.785 1.00 95.88 83 GLY A O 1
ATOM 574 N N . ASP A 1 84 ? 1.667 7.159 3.819 1.00 96.19 84 ASP A N 1
ATOM 575 C CA . ASP A 1 84 ? 0.217 7.285 3.963 1.00 96.19 84 ASP A CA 1
ATOM 576 C C . ASP A 1 84 ? -0.501 6.591 2.795 1.00 96.19 84 ASP A C 1
ATOM 578 O O . ASP A 1 84 ? 0.038 6.507 1.684 1.00 96.19 84 ASP A O 1
ATOM 582 N N . MET A 1 85 ? -1.704 6.056 3.041 1.00 96.81 85 MET A N 1
ATOM 583 C CA . MET A 1 85 ? -2.496 5.394 2.001 1.00 96.81 85 MET A CA 1
ATOM 584 C C . MET A 1 85 ? -3.990 5.714 2.042 1.00 96.81 85 MET A C 1
ATOM 586 O O . MET A 1 85 ? -4.622 5.595 3.086 1.00 96.81 85 MET A O 1
ATOM 590 N N . ASP A 1 86 ? -4.612 5.965 0.890 1.00 97.50 86 ASP A N 1
ATOM 591 C CA . ASP A 1 86 ? -6.070 6.152 0.860 1.00 97.50 86 ASP A CA 1
ATOM 592 C C . ASP A 1 86 ? -6.805 4.795 0.882 1.00 97.50 86 ASP A C 1
ATOM 594 O O . ASP A 1 86 ? -7.729 4.569 1.665 1.00 97.50 86 ASP A O 1
ATOM 598 N N . ILE A 1 87 ? -6.445 3.856 0.000 1.00 97.62 87 ILE A N 1
ATOM 599 C CA . ILE A 1 87 ? -7.179 2.591 -0.157 1.00 97.62 87 ILE A CA 1
ATOM 600 C C . ILE A 1 87 ? -6.233 1.402 -0.255 1.00 97.62 87 ILE A C 1
ATOM 602 O O . ILE A 1 87 ? -5.447 1.291 -1.195 1.00 97.62 87 ILE A O 1
ATOM 606 N N . LEU A 1 88 ? -6.444 0.425 0.625 1.00 96.25 88 LEU A N 1
ATOM 607 C CA . LEU A 1 88 ? -5.775 -0.865 0.592 1.00 96.25 88 LEU A CA 1
ATOM 608 C C . LEU A 1 88 ? -6.756 -2.034 0.506 1.00 96.25 88 LEU A C 1
ATOM 610 O O . LEU A 1 88 ? -7.720 -2.134 1.269 1.00 96.25 88 LEU A O 1
ATOM 614 N N . VAL A 1 89 ? -6.481 -2.957 -0.414 1.00 97.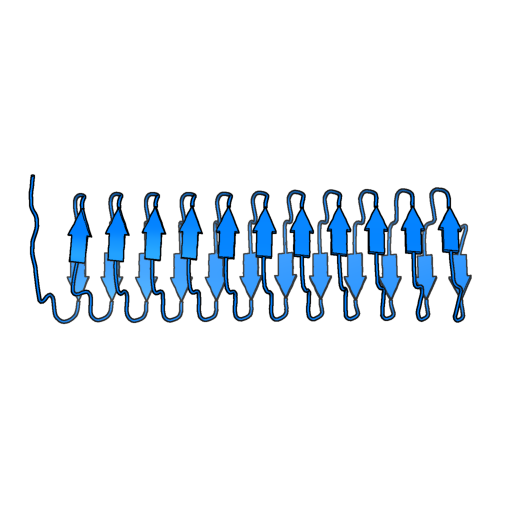62 89 VAL A N 1
ATOM 615 C CA . VAL A 1 89 ? -7.205 -4.224 -0.561 1.00 97.62 89 VAL A CA 1
ATOM 616 C C . VAL A 1 89 ? -6.219 -5.388 -0.592 1.00 97.62 89 VAL A C 1
ATOM 618 O O . VAL A 1 89 ? -5.532 -5.585 -1.593 1.00 97.62 89 VAL A O 1
ATOM 621 N N . GLY A 1 90 ? -6.200 -6.185 0.470 1.00 96.25 90 GLY A N 1
ATOM 622 C CA . GLY A 1 90 ? -5.266 -7.296 0.657 1.00 96.25 90 GLY A CA 1
ATOM 623 C C . GLY A 1 90 ? -4.795 -7.406 2.104 1.00 96.25 90 GLY A C 1
ATOM 624 O O . GLY A 1 90 ? -5.160 -6.580 2.945 1.00 96.25 90 GLY A O 1
ATOM 625 N N . ASP A 1 91 ? -3.995 -8.429 2.394 1.00 95.25 91 ASP A N 1
ATOM 626 C CA . ASP A 1 91 ? -3.493 -8.665 3.747 1.00 95.25 91 ASP A CA 1
ATOM 627 C C . ASP A 1 91 ? -2.147 -7.963 3.966 1.00 95.25 91 ASP A C 1
ATOM 629 O O . ASP A 1 91 ? -1.290 -7.926 3.077 1.00 95.25 91 ASP A O 1
ATOM 633 N N . MET A 1 92 ? -1.911 -7.447 5.180 1.00 94.62 92 MET A N 1
ATOM 634 C CA . MET A 1 92 ? -0.631 -6.825 5.524 1.00 94.62 92 MET A CA 1
ATOM 635 C C . MET A 1 92 ? -0.049 -7.251 6.873 1.00 94.62 92 MET A C 1
ATOM 637 O O . MET A 1 92 ? -0.736 -7.403 7.883 1.00 94.62 92 MET A O 1
ATOM 641 N N . HIS A 1 93 ? 1.279 -7.360 6.936 1.00 96.19 93 HIS A N 1
ATOM 642 C CA . HIS A 1 93 ? 1.973 -7.502 8.211 1.00 96.19 93 HIS A CA 1
ATOM 643 C C . HIS A 1 93 ? 2.166 -6.174 8.977 1.00 96.19 93 HIS A C 1
ATOM 645 O O . HIS A 1 93 ? 1.764 -6.094 10.136 1.00 96.19 93 HIS A O 1
ATOM 651 N N . SER A 1 94 ? 2.754 -5.126 8.393 1.00 95.94 94 SER A N 1
ATOM 652 C CA . SER A 1 94 ? 3.013 -3.880 9.138 1.00 95.94 94 SER A CA 1
ATOM 653 C C . SER A 1 94 ? 2.890 -2.594 8.321 1.00 95.94 94 SER A C 1
ATOM 655 O O . SER A 1 94 ? 3.564 -2.481 7.300 1.00 95.94 94 SER A O 1
ATOM 657 N N . VAL A 1 95 ? 2.167 -1.598 8.845 1.00 96.19 95 VAL A N 1
ATOM 658 C CA . VAL A 1 95 ? 2.122 -0.219 8.315 1.00 96.19 95 VAL A CA 1
ATOM 659 C C . VAL A 1 95 ? 2.697 0.774 9.321 1.00 96.19 95 VAL A C 1
ATOM 661 O O . VAL A 1 95 ? 2.437 0.671 10.523 1.00 96.19 95 VAL A O 1
ATOM 664 N N . ALA A 1 96 ? 3.443 1.755 8.822 1.00 97.06 96 ALA A N 1
ATOM 665 C CA . ALA A 1 96 ? 3.757 2.991 9.528 1.00 97.06 96 ALA A CA 1
ATOM 666 C C . ALA A 1 96 ? 3.339 4.198 8.672 1.00 97.06 96 ALA A C 1
ATOM 668 O O . ALA A 1 96 ? 4.040 4.535 7.718 1.00 97.06 96 ALA A O 1
ATOM 669 N N . GLY A 1 97 ? 2.222 4.826 9.023 1.00 96.06 97 GLY A N 1
ATOM 670 C CA . GLY A 1 97 ? 1.534 5.841 8.223 1.00 96.06 97 GLY A CA 1
ATOM 671 C C . GLY A 1 97 ? 0.023 5.743 8.412 1.00 96.06 97 GLY A C 1
ATOM 672 O O . GLY A 1 97 ? -0.460 4.755 8.983 1.00 96.06 97 GLY A O 1
ATOM 673 N N . ASP A 1 98 ? -0.689 6.768 7.962 1.00 96.69 98 ASP A N 1
ATOM 674 C CA . ASP A 1 98 ? -2.140 6.875 8.117 1.00 96.69 98 ASP A CA 1
ATOM 675 C C . ASP A 1 98 ? -2.871 6.166 6.963 1.00 96.69 98 ASP A C 1
ATOM 677 O O . ASP A 1 98 ? -2.332 6.024 5.860 1.00 96.69 98 ASP A O 1
ATOM 681 N N . MET A 1 99 ? -4.088 5.671 7.221 1.00 96.88 99 MET A N 1
ATOM 682 C CA . MET A 1 99 ? -4.897 4.950 6.232 1.00 96.88 99 MET A CA 1
ATOM 683 C C . MET A 1 99 ? -6.379 5.323 6.249 1.00 96.88 99 MET A C 1
ATOM 685 O O . MET A 1 99 ? -7.040 5.165 7.270 1.00 96.88 99 MET A O 1
ATOM 689 N N . ASP A 1 100 ? -6.971 5.649 5.100 1.00 97.50 100 ASP A N 1
ATOM 690 C CA . ASP A 1 100 ? -8.421 5.899 5.060 1.00 97.50 100 ASP A CA 1
ATOM 691 C C . ASP A 1 100 ? -9.220 4.577 5.044 1.00 97.50 100 ASP A C 1
ATOM 693 O O . ASP A 1 100 ? -10.132 4.357 5.845 1.00 97.50 100 ASP A O 1
ATOM 697 N N . ILE A 1 101 ? -8.926 3.661 4.115 1.00 97.62 101 ILE A N 1
ATOM 698 C CA . ILE A 1 101 ? -9.725 2.440 3.922 1.00 97.62 101 ILE A CA 1
ATOM 699 C C . ILE A 1 101 ? -8.841 1.210 3.766 1.00 97.62 101 ILE A C 1
ATOM 701 O O . ILE A 1 101 ? -8.059 1.101 2.827 1.00 97.62 101 ILE A O 1
ATOM 705 N N . LEU A 1 102 ? -9.095 0.204 4.600 1.00 96.50 102 LEU A N 1
ATOM 706 C CA . LEU A 1 102 ? -8.476 -1.111 4.527 1.00 96.50 102 LEU A CA 1
ATOM 707 C C . LEU A 1 102 ? -9.532 -2.221 4.414 1.00 96.50 102 LEU A C 1
ATOM 709 O O . LEU A 1 102 ? -10.471 -2.313 5.210 1.00 96.50 102 LEU A O 1
ATOM 713 N N . VAL A 1 103 ? -9.354 -3.104 3.431 1.00 97.75 103 VAL A N 1
ATOM 714 C CA . VAL A 1 103 ? -10.132 -4.340 3.271 1.00 97.75 103 VAL A CA 1
ATOM 715 C C . VAL A 1 103 ? -9.183 -5.534 3.208 1.00 97.75 103 VAL A C 1
ATOM 717 O O . VAL A 1 103 ? -8.566 -5.782 2.173 1.00 97.75 103 VAL A O 1
ATOM 720 N N . GLY A 1 104 ? -9.119 -6.292 4.297 1.00 96.75 104 GLY A N 1
ATOM 721 C CA . GLY A 1 104 ? -8.186 -7.402 4.488 1.00 96.75 104 GLY A CA 1
ATOM 722 C C . GLY A 1 104 ? -7.706 -7.482 5.933 1.00 96.75 104 GLY A C 1
ATOM 723 O O . GLY A 1 104 ? -8.105 -6.667 6.770 1.00 96.75 104 GLY A O 1
ATOM 724 N N . ASP A 1 105 ? -6.869 -8.471 6.228 1.00 96.00 105 ASP A N 1
ATOM 725 C CA . ASP A 1 105 ? -6.364 -8.698 7.580 1.00 96.00 105 ASP A CA 1
ATOM 726 C C . ASP A 1 105 ? -5.029 -7.978 7.805 1.00 96.00 105 ASP A C 1
ATOM 728 O O . ASP A 1 105 ? -4.177 -7.892 6.916 1.00 96.00 105 ASP A O 1
ATOM 732 N N . MET A 1 106 ? -4.804 -7.489 9.028 1.00 95.44 106 MET A N 1
ATOM 733 C CA . MET A 1 106 ? -3.597 -6.730 9.352 1.00 95.44 106 MET A CA 1
ATOM 734 C C . MET A 1 106 ? -2.978 -7.081 10.703 1.00 95.44 106 MET A C 1
ATOM 736 O O . MET A 1 106 ? -3.650 -7.215 11.726 1.00 95.44 106 MET A O 1
ATOM 740 N N . HIS A 1 107 ? -1.651 -7.204 10.753 1.00 96.38 107 HIS A N 1
ATOM 741 C CA . HIS A 1 107 ? -0.975 -7.529 12.010 1.00 96.38 107 HIS A CA 1
ATOM 742 C C . HIS A 1 107 ? -0.638 -6.293 12.866 1.00 96.38 107 HIS A C 1
ATOM 744 O O . HIS A 1 107 ? -0.916 -6.281 14.068 1.00 96.38 107 HIS A O 1
ATOM 750 N N . SER A 1 108 ? -0.067 -5.233 12.299 1.00 95.69 108 SER A N 1
ATOM 751 C CA . SER A 1 108 ? 0.251 -4.031 13.083 1.00 95.69 108 SER A CA 1
ATOM 752 C C . SER A 1 108 ? 0.185 -2.734 12.287 1.00 95.69 108 SER A C 1
ATOM 754 O O . SER A 1 108 ? 0.705 -2.684 11.175 1.00 95.69 108 SER A O 1
ATOM 756 N N . VAL A 1 109 ? -0.347 -1.681 12.909 1.00 96.06 109 VAL A N 1
ATOM 757 C CA . VAL A 1 109 ? -0.341 -0.301 12.394 1.00 96.06 109 VAL A CA 1
ATOM 758 C C . VAL A 1 109 ? 0.256 0.643 13.422 1.00 96.06 109 VAL A C 1
ATOM 760 O O . VAL A 1 109 ? -0.042 0.543 14.615 1.00 96.06 109 VAL A O 1
ATOM 763 N N . ALA A 1 110 ? 1.082 1.570 12.952 1.00 96.88 110 ALA A N 1
ATOM 764 C CA . ALA A 1 110 ? 1.469 2.769 13.678 1.00 96.88 110 ALA A CA 1
ATOM 765 C C . ALA A 1 110 ? 1.065 3.998 12.850 1.00 96.88 110 ALA A C 1
ATOM 767 O O . ALA A 1 110 ? 1.790 4.372 11.928 1.00 96.88 110 ALA A O 1
ATOM 768 N N . GLY A 1 111 ? -0.082 4.580 13.182 1.00 96.00 111 GLY A N 1
ATOM 769 C CA . GLY A 1 111 ? -0.795 5.578 12.386 1.00 96.00 111 GLY A CA 1
ATOM 770 C C . GLY A 1 111 ? -2.300 5.460 12.611 1.00 96.00 111 GLY A C 1
ATOM 771 O O . GLY A 1 111 ? -2.757 4.481 13.217 1.00 96.00 111 GLY A O 1
ATOM 772 N N . ASP A 1 112 ? -3.035 6.463 12.153 1.00 96.50 112 ASP A N 1
ATOM 773 C CA . ASP A 1 112 ? -4.485 6.545 12.307 1.00 96.50 112 ASP A CA 1
ATOM 774 C C . ASP A 1 112 ? -5.195 5.806 11.160 1.00 96.50 112 ASP A C 1
ATOM 776 O O . ASP A 1 112 ? -4.643 5.647 10.066 1.00 96.50 112 ASP A O 1
ATOM 780 N N . MET A 1 113 ? -6.408 5.304 11.415 1.00 96.81 113 MET A N 1
ATOM 781 C CA . MET A 1 113 ? -7.194 4.598 10.402 1.00 96.81 113 MET A CA 1
ATOM 782 C C . MET A 1 113 ? -8.688 4.922 10.440 1.00 96.81 113 MET A C 1
ATOM 784 O O . MET A 1 113 ? -9.350 4.684 11.447 1.00 96.81 113 MET A O 1
ATOM 788 N N . ASP A 1 114 ? -9.275 5.322 9.314 1.00 97.44 114 ASP A N 1
ATOM 789 C CA . ASP A 1 114 ? -10.711 5.628 9.285 1.00 97.44 114 ASP A CA 1
ATOM 790 C C . ASP A 1 114 ? -11.568 4.344 9.243 1.00 97.44 114 ASP A C 1
ATOM 792 O O . ASP A 1 114 ? -12.480 4.149 10.051 1.00 97.44 114 ASP A O 1
ATOM 796 N N . ILE A 1 115 ? -11.324 3.436 8.292 1.00 97.56 115 ILE A N 1
ATOM 797 C CA . ILE A 1 115 ? -12.185 2.261 8.080 1.00 97.56 115 ILE A CA 1
ATOM 798 C C . ILE A 1 115 ? -11.373 0.986 7.867 1.00 97.56 115 ILE A C 1
ATOM 800 O O . ILE A 1 115 ? -10.647 0.854 6.885 1.00 97.56 115 ILE A O 1
ATOM 804 N N . LEU A 1 116 ? -11.650 -0.025 8.691 1.00 96.75 116 LEU A N 1
ATOM 805 C CA . LEU A 1 116 ? -11.197 -1.399 8.499 1.00 96.75 116 LEU A CA 1
ATOM 806 C C . LEU A 1 116 ? -12.358 -2.382 8.338 1.00 96.75 116 LEU A C 1
ATOM 808 O O . LEU A 1 116 ? -13.276 -2.453 9.161 1.00 96.75 116 LEU A O 1
ATOM 812 N N . VAL A 1 117 ? -12.262 -3.219 7.307 1.00 97.75 117 VAL A N 1
ATOM 813 C CA . VAL A 1 117 ? -13.053 -4.443 7.151 1.00 97.75 117 VAL A CA 1
ATOM 814 C C . VAL A 1 117 ? -12.120 -5.652 7.077 1.00 97.75 117 VAL A C 1
ATOM 816 O O . VAL A 1 117 ? -11.541 -5.926 6.027 1.00 97.75 117 VAL A O 1
ATOM 819 N N . GLY A 1 118 ? -12.014 -6.385 8.182 1.00 96.38 118 GLY A N 1
ATOM 820 C CA . GLY A 1 118 ? -11.077 -7.494 8.366 1.00 96.38 118 GLY A CA 1
ATOM 821 C C . GLY A 1 118 ? -10.600 -7.587 9.813 1.00 96.38 118 GLY A C 1
ATOM 822 O O . GLY A 1 118 ? -11.026 -6.797 10.660 1.00 96.38 118 GLY A O 1
ATOM 823 N N . ASP A 1 119 ? -9.740 -8.558 10.101 1.00 95.81 119 ASP A N 1
ATOM 824 C CA . ASP A 1 119 ? -9.214 -8.772 11.448 1.00 95.81 119 ASP A CA 1
ATOM 825 C C . ASP A 1 119 ? -7.897 -8.018 11.660 1.00 95.81 119 ASP A C 1
ATOM 827 O O . ASP A 1 119 ? -7.047 -7.926 10.772 1.00 95.81 119 ASP A O 1
ATOM 831 N N . MET A 1 120 ? -7.686 -7.515 12.878 1.00 95.38 120 MET A N 1
ATOM 832 C CA . MET A 1 120 ? -6.497 -6.742 13.212 1.00 95.38 120 MET A CA 1
ATOM 833 C C . MET A 1 120 ? -5.875 -7.110 14.551 1.00 95.38 120 MET A C 1
ATOM 835 O O . MET A 1 120 ? -6.538 -7.245 15.578 1.00 95.38 120 MET A O 1
ATOM 839 N N . HIS A 1 121 ? -4.550 -7.245 14.582 1.00 95.19 121 HIS A N 1
ATOM 840 C CA . HIS A 1 121 ? -3.868 -7.613 15.820 1.00 95.19 121 HIS A CA 1
ATOM 841 C C . HIS A 1 121 ? -3.477 -6.405 16.689 1.00 95.19 121 HIS A C 1
ATOM 843 O O . HIS A 1 121 ? -3.694 -6.422 17.904 1.00 95.19 121 HIS A O 1
ATOM 849 N N . SER A 1 122 ? -2.918 -5.338 16.122 1.00 94.00 122 SER A N 1
ATOM 850 C CA . SER A 1 122 ? -2.523 -4.179 16.931 1.00 94.00 122 SER A CA 1
ATOM 851 C C . SER A 1 122 ? -2.561 -2.858 16.176 1.00 94.00 122 SER A C 1
ATOM 853 O O . SER A 1 122 ? -2.136 -2.798 15.025 1.00 94.00 122 SER A O 1
ATOM 855 N N . VAL A 1 123 ? -3.000 -1.802 16.863 1.00 95.06 123 VAL A N 1
ATOM 856 C CA . VAL A 1 123 ? -2.942 -0.409 16.391 1.00 95.06 123 VAL A CA 1
ATOM 857 C C . VAL A 1 123 ? -2.294 0.464 17.448 1.00 95.06 123 VAL A C 1
ATOM 859 O O . VAL A 1 123 ? -2.613 0.359 18.635 1.00 95.06 123 VAL A O 1
ATOM 862 N N . ALA A 1 124 ? -1.391 1.332 17.014 1.00 95.75 124 ALA A N 1
ATOM 863 C CA . ALA A 1 124 ? -0.896 2.464 17.778 1.00 95.75 124 ALA A CA 1
ATOM 864 C C . ALA A 1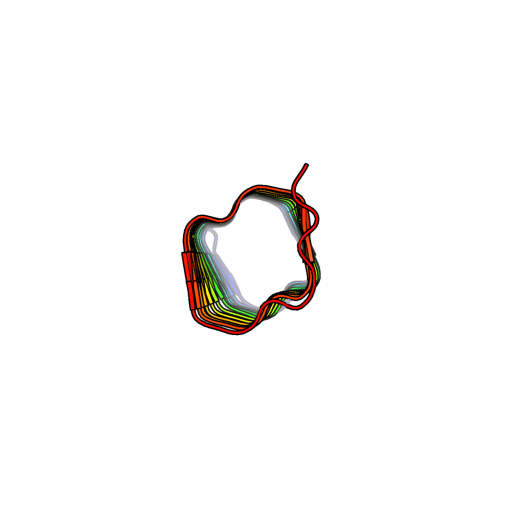 124 ? -1.252 3.754 17.024 1.00 95.75 124 ALA A C 1
ATOM 866 O O . ALA A 1 124 ? -0.469 4.216 16.195 1.00 95.75 124 ALA A O 1
ATOM 867 N N . GLY A 1 125 ? -2.436 4.277 17.318 1.00 94.75 125 GLY A N 1
ATOM 868 C CA . GLY A 1 125 ? -3.134 5.326 16.577 1.00 94.75 125 GLY A CA 1
ATOM 869 C C . GLY A 1 125 ? -4.639 5.212 16.814 1.00 94.75 125 GLY A C 1
ATOM 870 O O . GLY A 1 125 ? -5.091 4.251 17.454 1.00 94.75 125 GLY A O 1
ATOM 871 N N . ASP A 1 126 ? -5.379 6.197 16.332 1.00 94.94 126 ASP A N 1
ATOM 872 C CA . ASP A 1 126 ? -6.829 6.270 16.480 1.00 94.94 126 ASP A CA 1
ATOM 873 C C . ASP A 1 126 ? -7.531 5.506 15.345 1.00 94.94 126 ASP A C 1
ATOM 875 O O . ASP A 1 126 ? -6.985 5.342 14.250 1.00 94.94 126 ASP A O 1
ATOM 879 N N . MET A 1 127 ? -8.734 4.990 15.613 1.00 95.56 127 MET A N 1
ATOM 880 C CA . MET A 1 127 ? -9.532 4.285 14.612 1.00 95.56 127 MET A CA 1
ATOM 881 C C . MET A 1 127 ? -11.016 4.647 14.643 1.00 95.56 127 MET A C 1
ATOM 883 O O . MET A 1 127 ? -11.690 4.436 15.650 1.00 95.56 127 MET A O 1
ATOM 887 N N . ASP A 1 128 ? -11.586 5.046 13.509 1.00 96.44 128 ASP A N 1
ATOM 888 C CA . ASP A 1 128 ? -13.008 5.399 13.471 1.00 96.44 128 ASP A CA 1
ATOM 889 C C . ASP A 1 128 ? -13.911 4.147 13.429 1.00 96.44 128 ASP A C 1
ATOM 891 O O . ASP A 1 128 ? -14.805 3.968 14.262 1.00 96.44 128 ASP A O 1
ATOM 895 N N . ILE A 1 129 ? -13.723 3.248 12.458 1.00 96.44 129 ILE A N 1
ATOM 896 C CA . ILE A 1 129 ? -14.633 2.112 12.241 1.00 96.44 129 ILE A CA 1
ATOM 897 C C . ILE A 1 129 ? -13.873 0.811 11.994 1.00 96.44 129 ILE A C 1
ATOM 899 O O . ILE A 1 129 ? -13.185 0.660 10.989 1.00 96.44 129 ILE A O 1
ATOM 903 N N . LEU A 1 130 ? -14.156 -0.196 12.823 1.00 95.88 130 LEU A N 1
ATOM 904 C CA . LEU A 1 130 ? -13.760 -1.582 12.599 1.00 95.88 130 LEU A CA 1
ATOM 905 C C . LEU A 1 130 ? -14.962 -2.513 12.411 1.00 95.88 130 LEU A C 1
ATOM 907 O O . LEU A 1 130 ? -15.871 -2.580 13.247 1.00 95.88 130 LEU A O 1
ATOM 911 N N . VAL A 1 131 ? -14.908 -3.327 11.357 1.00 96.88 131 VAL A N 1
ATOM 912 C CA . VAL A 1 131 ? -15.747 -4.515 11.171 1.00 96.88 131 VAL A CA 1
ATOM 913 C C . VAL A 1 131 ? -14.861 -5.757 11.077 1.00 96.88 131 VAL A C 1
ATOM 915 O O . VAL A 1 131 ? -14.334 -6.066 10.010 1.00 96.88 131 VAL A O 1
ATOM 918 N N . GLY A 1 132 ? -14.753 -6.483 12.187 1.00 95.00 132 GLY A N 1
ATOM 919 C CA . GLY A 1 132 ? -13.866 -7.633 12.364 1.00 95.00 132 GLY A CA 1
ATOM 920 C C . GLY A 1 132 ? -13.355 -7.714 13.799 1.00 95.00 132 GLY A C 1
ATOM 921 O O . GLY A 1 132 ? -13.761 -6.917 14.651 1.00 95.00 132 GLY A O 1
ATOM 922 N N . ASP A 1 133 ? -12.498 -8.688 14.082 1.00 93.94 133 ASP A N 1
ATOM 923 C CA . ASP A 1 133 ? -11.936 -8.874 15.418 1.00 93.94 133 ASP A CA 1
ATOM 924 C C . ASP A 1 133 ? -10.658 -8.049 15.598 1.00 93.94 133 ASP A C 1
ATOM 926 O O . ASP A 1 133 ? -9.809 -7.971 14.711 1.00 93.94 133 ASP A O 1
ATOM 930 N N . MET A 1 134 ? -10.486 -7.471 16.789 1.00 92.62 134 MET A N 1
ATOM 931 C CA . MET A 1 134 ? -9.285 -6.723 17.148 1.00 92.62 134 MET A CA 1
ATOM 932 C C . MET A 1 134 ? -8.603 -7.311 18.367 1.00 92.62 134 MET A C 1
ATOM 934 O O . MET A 1 134 ? -9.272 -7.670 19.326 1.00 92.62 134 MET A O 1
ATOM 938 N N . HIS A 1 135 ? -7.272 -7.371 18.402 1.00 92.19 135 HIS A N 1
ATOM 939 C CA . HIS A 1 135 ? -6.580 -7.801 19.619 1.00 92.19 135 HIS A CA 1
ATOM 940 C C . HIS A 1 135 ? -6.192 -6.642 20.546 1.00 92.19 135 HIS A C 1
ATOM 942 O O . HIS A 1 135 ? -6.423 -6.746 21.750 1.00 92.19 135 HIS A O 1
ATOM 948 N N . SER A 1 136 ? -5.627 -5.547 20.032 1.00 90.62 136 SER A N 1
ATOM 949 C CA . SER A 1 136 ? -5.233 -4.416 20.882 1.00 90.62 136 SER A CA 1
ATOM 950 C C . SER A 1 136 ? -5.221 -3.067 20.167 1.00 90.62 136 SER A C 1
ATOM 952 O O . SER A 1 136 ? -4.818 -2.990 19.010 1.00 90.62 136 SER A O 1
ATOM 954 N N . VAL A 1 137 ? -5.591 -2.004 20.887 1.00 91.75 137 VAL A N 1
ATOM 955 C CA . VAL A 1 137 ? -5.469 -0.606 20.430 1.00 91.75 137 VAL A CA 1
ATOM 956 C C . VAL A 1 137 ? -4.800 0.234 21.501 1.00 91.75 137 VAL A C 1
ATOM 958 O O . VAL A 1 137 ? -5.149 0.148 22.681 1.00 91.75 137 VAL A O 1
ATOM 961 N N . ALA A 1 138 ? -3.846 1.055 21.084 1.00 93.19 138 ALA A N 1
ATOM 962 C CA . ALA A 1 138 ? -3.261 2.132 21.866 1.00 93.19 138 ALA A CA 1
ATOM 963 C C . ALA A 1 138 ? -3.585 3.472 21.191 1.00 93.19 138 ALA A C 1
ATOM 965 O O . ALA A 1 138 ? -2.755 4.016 20.464 1.00 93.19 138 ALA A O 1
ATOM 966 N N . GLY A 1 139 ? -4.799 3.951 21.443 1.00 91.69 139 GLY A N 1
ATOM 967 C CA . GLY A 1 139 ? -5.462 5.077 20.789 1.00 91.69 139 GLY A CA 1
ATOM 968 C C . GLY A 1 139 ? -6.970 4.987 21.029 1.00 91.69 139 GLY A C 1
ATOM 969 O O . GLY A 1 139 ? -7.430 4.063 21.719 1.00 91.69 139 GLY A O 1
ATOM 970 N N . ASP A 1 140 ? -7.712 5.943 20.493 1.00 92.56 140 ASP A N 1
ATOM 971 C CA . ASP A 1 140 ? -9.164 6.013 20.618 1.00 92.56 140 ASP A CA 1
ATOM 972 C C . ASP A 1 140 ? -9.854 5.222 19.495 1.00 92.56 140 ASP A C 1
ATOM 974 O O . ASP A 1 140 ? -9.305 5.034 18.409 1.00 92.56 140 ASP A O 1
ATOM 978 N N . MET A 1 141 ? -11.055 4.708 19.772 1.00 92.50 141 MET A N 1
ATOM 979 C CA . MET A 1 141 ? -11.858 3.973 18.797 1.00 92.50 141 MET A CA 1
ATOM 980 C C . MET A 1 141 ? -13.333 4.384 18.803 1.00 92.50 141 MET A C 1
ATOM 982 O O . MET A 1 141 ? -14.025 4.205 19.804 1.00 92.50 141 MET A O 1
ATOM 986 N N . ASP A 1 142 ? -13.887 4.800 17.667 1.00 94.38 142 ASP A N 1
ATOM 987 C CA . ASP A 1 142 ? -15.297 5.207 17.627 1.00 94.38 142 ASP A CA 1
ATOM 988 C C . ASP A 1 142 ? -16.253 3.995 17.592 1.00 94.38 142 ASP A C 1
ATOM 990 O O . ASP A 1 142 ? -17.147 3.856 18.437 1.00 94.38 142 ASP A O 1
ATOM 994 N N . ILE A 1 143 ? -16.099 3.086 16.621 1.00 93.81 143 ILE A N 1
ATOM 995 C CA . ILE A 1 143 ? -17.038 1.979 16.383 1.00 93.81 143 ILE A CA 1
ATOM 996 C C . ILE A 1 143 ? -16.312 0.655 16.147 1.00 93.81 143 ILE A C 1
ATOM 998 O O . ILE A 1 143 ? -15.587 0.493 15.172 1.00 93.81 143 ILE A O 1
ATOM 1002 N N . LEU A 1 144 ? -16.660 -0.356 16.946 1.00 93.31 144 LEU A N 1
ATOM 1003 C CA . LEU A 1 144 ? -16.270 -1.749 16.739 1.00 93.31 144 LEU A CA 1
ATOM 1004 C C . LEU A 1 144 ? -17.479 -2.665 16.535 1.00 93.31 144 LEU A C 1
ATOM 1006 O O . LEU A 1 144 ? -18.382 -2.738 17.375 1.00 93.31 144 LEU A O 1
ATOM 1010 N N . VAL A 1 145 ? -17.449 -3.453 15.461 1.00 95.06 145 VAL A N 1
ATOM 1011 C CA . VAL A 1 145 ? -18.317 -4.615 15.242 1.00 95.06 145 VAL A CA 1
ATOM 1012 C C . VAL A 1 145 ? -17.466 -5.887 15.192 1.00 95.06 145 VAL A C 1
ATOM 1014 O O . VAL A 1 145 ? -17.029 -6.303 14.123 1.00 95.06 145 VAL A O 1
ATOM 1017 N N . GLY A 1 146 ? -17.277 -6.510 16.354 1.00 92.81 146 GLY A N 1
ATOM 1018 C CA . GLY A 1 146 ? -16.458 -7.707 16.546 1.00 92.81 146 GLY A CA 1
ATOM 1019 C C . GLY A 1 146 ? -15.978 -7.834 17.988 1.00 92.81 146 GLY A C 1
ATOM 1020 O O . GLY A 1 146 ? -16.485 -7.143 18.881 1.00 92.81 146 GLY A O 1
ATOM 1021 N N . ASP A 1 147 ? -15.029 -8.731 18.230 1.00 91.56 147 ASP A N 1
ATOM 1022 C CA . ASP A 1 147 ? -14.482 -8.972 19.563 1.00 91.56 147 ASP A CA 1
ATOM 1023 C C . ASP A 1 147 ? -13.172 -8.199 19.785 1.00 91.56 147 ASP A C 1
ATOM 1025 O O . ASP A 1 147 ? -12.308 -8.158 18.914 1.00 91.56 147 ASP A O 1
ATOM 1029 N N . MET A 1 148 ? -12.998 -7.623 20.983 1.00 88.50 148 MET A N 1
ATOM 1030 C CA . MET A 1 148 ? -11.749 -6.961 21.381 1.00 88.50 148 MET A CA 1
ATOM 1031 C C . MET A 1 148 ? -11.373 -7.245 22.840 1.00 88.50 148 MET A C 1
ATOM 1033 O O . MET A 1 148 ? -12.150 -6.961 23.750 1.00 88.50 148 MET A O 1
ATOM 1037 N N . PRO A 1 149 ? -10.187 -7.803 23.134 1.00 84.44 149 PRO A N 1
ATOM 1038 C CA . PRO A 1 149 ? -9.778 -8.044 24.503 1.00 84.44 149 PRO A CA 1
ATOM 1039 C C . PRO A 1 149 ? -9.188 -6.813 25.195 1.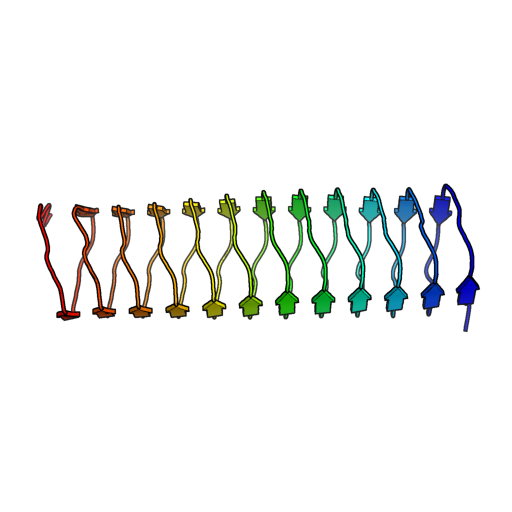00 84.44 149 PRO A C 1
ATOM 1041 O O . PRO A 1 149 ? -9.482 -6.672 26.378 1.00 84.44 149 PRO A O 1
ATOM 1044 N N . ASP A 1 150 ? -8.416 -5.953 24.517 1.00 86.38 150 ASP A N 1
ATOM 1045 C CA . ASP A 1 150 ? -7.657 -4.869 25.156 1.00 86.38 150 ASP A CA 1
ATOM 1046 C C . ASP A 1 150 ? -7.730 -3.534 24.377 1.00 86.38 150 ASP A C 1
ATOM 1048 O O . ASP A 1 150 ? -7.423 -3.480 23.191 1.00 86.38 150 ASP A O 1
ATOM 1052 N N . ILE A 1 151 ? -8.052 -2.435 25.071 1.00 86.81 151 ILE A N 1
ATOM 1053 C CA . ILE A 1 151 ? -7.929 -1.054 24.569 1.00 86.81 151 ILE A CA 1
ATOM 1054 C C . ILE A 1 151 ? -7.261 -0.163 25.622 1.00 86.81 151 ILE A C 1
ATOM 1056 O O . ILE A 1 151 ? -7.549 -0.269 26.820 1.00 86.81 151 ILE A O 1
ATOM 1060 N N . ALA A 1 152 ? -6.349 0.693 25.169 1.00 88.81 152 ALA A N 1
ATOM 1061 C CA . ALA A 1 152 ? -5.667 1.722 25.943 1.00 88.81 152 ALA A CA 1
ATOM 1062 C C . ALA A 1 152 ? -5.996 3.116 25.378 1.00 88.81 152 ALA A C 1
ATOM 1064 O O . ALA A 1 152 ? -5.107 3.836 24.930 1.00 88.81 152 ALA A O 1
ATOM 1065 N N . GLY A 1 153 ? -7.282 3.454 25.428 1.00 87.38 153 GLY A N 1
ATOM 1066 C CA . GLY A 1 153 ? -7.899 4.702 24.983 1.00 87.38 153 GLY A CA 1
ATOM 1067 C C . GLY A 1 153 ? -9.407 4.634 25.223 1.00 87.38 153 GLY A C 1
ATOM 1068 O O . GLY A 1 153 ? -9.876 3.762 25.973 1.00 87.38 153 GLY A O 1
ATOM 1069 N N . ASP A 1 154 ? -10.155 5.543 24.613 1.00 89.31 154 ASP A N 1
ATOM 1070 C CA . ASP A 1 154 ? -11.609 5.588 24.721 1.00 89.31 154 ASP A CA 1
ATOM 1071 C C . ASP A 1 154 ? -12.288 4.767 23.611 1.00 89.31 154 ASP A C 1
ATOM 1073 O O . ASP A 1 154 ? -11.751 4.589 22.522 1.00 89.31 154 ASP A O 1
ATOM 1077 N N . MET A 1 155 ? -13.478 4.227 23.909 1.00 90.19 155 MET A N 1
ATOM 1078 C CA . MET A 1 155 ? -14.331 3.576 22.910 1.00 90.19 155 MET A CA 1
ATOM 1079 C C . MET A 1 155 ? -15.782 4.032 23.020 1.00 90.19 155 MET A C 1
ATOM 1081 O O . MET A 1 155 ? -16.379 3.929 24.099 1.00 90.19 155 MET A O 1
ATOM 1085 N N . ASP A 1 156 ? -16.372 4.444 21.896 1.00 91.44 156 ASP A N 1
ATOM 1086 C CA . ASP A 1 156 ? -17.746 4.954 21.844 1.00 91.44 156 ASP A CA 1
ATOM 1087 C C . ASP A 1 156 ? -18.794 3.834 21.689 1.00 91.44 156 ASP A C 1
ATOM 1089 O O . ASP A 1 156 ? -19.752 3.749 22.474 1.00 91.44 156 ASP A O 1
ATOM 1093 N N . ILE A 1 157 ? -18.644 2.950 20.694 1.00 90.75 157 ILE A N 1
ATOM 1094 C CA . ILE A 1 157 ? -19.623 1.901 20.368 1.00 90.75 157 ILE A CA 1
ATOM 1095 C C . ILE A 1 157 ? -18.947 0.542 20.180 1.00 90.75 157 ILE A C 1
ATOM 1097 O O . ILE A 1 157 ? -18.162 0.341 19.264 1.00 90.75 157 ILE A O 1
ATOM 1101 N N . LEU A 1 158 ? -19.393 -0.446 20.963 1.00 90.56 158 LEU A N 1
ATOM 1102 C CA . LEU A 1 158 ? -19.050 -1.858 20.779 1.00 90.56 158 LEU A CA 1
ATOM 1103 C C . LEU A 1 158 ? -20.280 -2.706 20.442 1.00 90.56 158 LEU A C 1
ATOM 1105 O O . LEU A 1 158 ? -21.260 -2.739 21.196 1.00 90.56 158 LEU A O 1
ATOM 1109 N N . VAL A 1 159 ? -20.172 -3.502 19.380 1.00 91.94 159 VAL A N 1
ATOM 1110 C CA . VAL A 1 159 ? -21.092 -4.588 19.029 1.00 91.94 159 VAL A CA 1
ATOM 1111 C C . VAL A 1 159 ? -20.325 -5.912 18.968 1.00 91.94 159 VAL A C 1
ATOM 1113 O O . VAL A 1 159 ? -19.945 -6.375 17.899 1.00 91.94 159 VAL A O 1
ATOM 1116 N N . GLY A 1 160 ? -20.140 -6.545 20.128 1.00 88.62 160 GLY A N 1
ATOM 1117 C CA . GLY A 1 160 ? -19.453 -7.833 20.265 1.00 88.62 160 GLY A CA 1
ATOM 1118 C C . GLY A 1 160 ? -19.064 -8.114 21.714 1.00 88.62 160 GLY A C 1
ATOM 1119 O O . GLY A 1 160 ? -19.765 -7.673 22.636 1.00 88.62 160 GLY A O 1
ATOM 1120 N N . ALA A 1 161 ? -17.989 -8.866 21.937 1.00 84.62 161 ALA A N 1
ATOM 1121 C CA . ALA A 1 161 ? -17.465 -9.158 23.266 1.00 84.62 161 ALA A CA 1
ATOM 1122 C C . ALA A 1 161 ? -16.206 -8.338 23.589 1.00 84.62 161 ALA A C 1
ATOM 1124 O O . ALA A 1 161 ? -15.257 -8.295 22.814 1.00 84.62 161 ALA A O 1
ATOM 1125 N N . MET A 1 162 ? -16.167 -7.772 24.801 1.00 78.44 162 MET A N 1
ATOM 1126 C CA . MET A 1 162 ? -14.950 -7.209 25.399 1.00 78.44 162 MET A CA 1
ATOM 1127 C C . MET A 1 162 ? -14.516 -8.015 26.624 1.00 78.44 162 MET A C 1
ATOM 1129 O O . MET A 1 162 ? -15.352 -8.355 27.468 1.00 78.44 162 MET A O 1
ATOM 1133 N N . HIS A 1 163 ? -13.217 -8.318 26.733 1.00 67.75 163 HIS A N 1
ATOM 1134 C CA . HIS A 1 163 ? -12.675 -9.162 27.811 1.00 67.75 163 HIS A CA 1
ATOM 1135 C C . HIS A 1 163 ? -11.861 -8.407 28.879 1.00 67.75 163 HIS A C 1
ATOM 1137 O O . HIS A 1 163 ? -11.809 -8.887 30.015 1.00 67.75 163 HIS A O 1
ATOM 1143 N N . SER A 1 164 ? -11.290 -7.235 28.584 1.00 60.34 164 SER A N 1
ATOM 1144 C CA . SER A 1 164 ? -10.522 -6.434 29.543 1.00 60.34 164 SER A CA 1
ATOM 1145 C C . SER A 1 164 ? -10.694 -4.938 29.255 1.00 60.34 164 SER A C 1
ATOM 1147 O O . SER A 1 164 ? -10.552 -4.488 28.128 1.00 60.34 164 SER A O 1
ATOM 1149 N N . ILE A 1 165 ? -11.030 -4.149 30.278 1.00 53.94 165 ILE A N 1
ATOM 1150 C CA . ILE A 1 165 ? -11.138 -2.688 30.166 1.00 53.94 165 ILE A CA 1
ATOM 1151 C C . ILE A 1 165 ? -10.016 -2.092 31.011 1.00 53.94 165 ILE A C 1
ATOM 1153 O O . ILE A 1 165 ? -10.054 -2.199 32.241 1.00 53.94 165 ILE A O 1
ATOM 1157 N N . CYS A 1 166 ? -9.037 -1.454 30.373 1.00 48.00 166 CYS A N 1
ATOM 1158 C CA . CYS A 1 166 ? -8.071 -0.597 31.052 1.00 48.00 166 CYS A CA 1
ATOM 1159 C C . CYS A 1 166 ? -8.463 0.870 30.818 1.00 48.00 166 CYS A C 1
ATOM 1161 O O . CYS A 1 166 ? -7.783 1.599 30.113 1.00 48.00 166 CYS A O 1
ATOM 1163 N N . MET A 1 167 ? -9.592 1.296 31.396 1.00 45.03 167 MET A N 1
ATOM 1164 C CA . MET A 1 167 ? -9.966 2.716 31.431 1.00 45.03 167 MET A CA 1
ATOM 1165 C C . MET A 1 167 ? -8.962 3.463 32.319 1.00 45.03 167 MET A C 1
ATOM 1167 O O . MET A 1 167 ? -8.864 3.156 33.515 1.00 45.03 167 MET A O 1
ATOM 1171 N N . SER A 1 168 ? -8.218 4.412 31.746 1.00 45.75 168 SER A N 1
ATOM 1172 C CA . SER A 1 168 ? -7.435 5.402 32.501 1.00 45.75 168 SER A CA 1
ATOM 1173 C C . SER A 1 168 ? -8.275 6.608 32.892 1.00 45.75 168 SER A C 1
ATOM 1175 O O . SER A 1 168 ? -9.021 7.090 32.020 1.00 45.75 168 SER A O 1
#

Organism: NCBI:txid1448309

InterPro domains:
  IPR011049 Serralysin-like metalloprotease, C-terminal [G3DSA:2.150.10.10] (2-98)
  IPR011049 Serralysin-like metalloprotease, C-terminal [SSF101967] (37-141)
  IPR048518 Ice-binding protein, beta roll [PF21300] (38-111)